Protein AF-A0AAE1DNK3-F1 (afdb_monomer)

Mean predicted aligned error: 12.86 Å

Structure (mmCIF, N/CA/C/O backbone):
data_AF-A0AAE1DNK3-F1
#
_entry.id   AF-A0AAE1DNK3-F1
#
loop_
_atom_site.group_PDB
_atom_site.id
_atom_site.type_symbol
_atom_site.label_atom_id
_atom_site.label_alt_id
_atom_site.label_comp_id
_atom_site.label_asym_id
_atom_site.label_entity_id
_atom_site.label_seq_id
_atom_site.pdbx_PDB_ins_code
_atom_site.Cartn_x
_atom_site.Cartn_y
_atom_site.Cartn_z
_atom_site.occupancy
_atom_site.B_iso_or_equiv
_atom_site.auth_seq_id
_atom_site.auth_comp_id
_atom_site.auth_asym_id
_atom_site.auth_atom_id
_atom_site.pdbx_PDB_model_num
ATOM 1 N N . LEU A 1 1 ? -3.056 1.844 31.280 1.00 66.56 1 LEU A N 1
ATOM 2 C CA . LEU A 1 1 ? -3.279 1.800 29.810 1.00 66.56 1 LEU A CA 1
ATOM 3 C C . LEU A 1 1 ? -4.039 0.532 29.425 1.00 66.56 1 LEU A C 1
ATOM 5 O O . LEU A 1 1 ? -5.010 0.627 28.690 1.00 66.56 1 LEU A O 1
ATOM 9 N N . GLU A 1 2 ? -3.643 -0.616 29.975 1.00 78.50 2 GLU A N 1
ATOM 10 C CA . GLU A 1 2 ? -4.283 -1.924 29.784 1.00 78.50 2 GLU A CA 1
ATOM 11 C C . GLU A 1 2 ? -5.777 -1.944 30.153 1.00 78.50 2 GLU A C 1
ATOM 13 O O . GLU A 1 2 ? -6.589 -2.363 29.340 1.00 78.50 2 GLU A O 1
ATOM 18 N N . GLU A 1 3 ? -6.170 -1.348 31.283 1.00 82.12 3 GLU A N 1
ATOM 19 C CA . GLU A 1 3 ? -7.587 -1.244 31.686 1.00 82.12 3 GLU A CA 1
ATOM 20 C C . GLU A 1 3 ? -8.457 -0.464 30.686 1.00 82.12 3 GLU A C 1
ATOM 22 O O . GLU A 1 3 ? -9.627 -0.782 30.495 1.00 82.12 3 GLU A O 1
ATOM 27 N N . ARG A 1 4 ? -7.889 0.535 29.993 1.00 85.56 4 ARG A N 1
ATOM 28 C CA . ARG A 1 4 ? -8.615 1.311 28.972 1.00 85.56 4 ARG A CA 1
ATOM 29 C C . ARG A 1 4 ? -8.799 0.521 27.684 1.00 85.56 4 ARG A C 1
ATOM 31 O O . ARG A 1 4 ? -9.862 0.605 27.085 1.00 85.56 4 ARG A O 1
ATOM 38 N N . TRP A 1 5 ? -7.779 -0.225 27.262 1.00 87.12 5 TRP A N 1
ATOM 39 C CA . TRP A 1 5 ? -7.893 -1.133 26.119 1.00 87.12 5 TRP A CA 1
ATOM 40 C C . TRP A 1 5 ? -8.854 -2.278 26.425 1.00 87.12 5 TRP A C 1
ATOM 42 O O . TRP A 1 5 ? -9.661 -2.630 25.572 1.00 87.12 5 TRP A O 1
ATOM 52 N N . TYR A 1 6 ? -8.826 -2.794 27.655 1.00 88.25 6 TYR A N 1
ATOM 53 C CA . TYR A 1 6 ? -9.761 -3.811 28.110 1.00 88.25 6 TYR A CA 1
ATOM 54 C C . TYR A 1 6 ? -11.202 -3.295 28.074 1.00 88.25 6 TYR A C 1
ATOM 56 O O . TYR A 1 6 ? -12.057 -3.921 27.461 1.00 88.25 6 TYR A O 1
ATOM 64 N N . ALA A 1 7 ? -11.464 -2.117 28.643 1.00 85.62 7 ALA A N 1
ATOM 65 C CA . ALA A 1 7 ? -12.783 -1.494 28.589 1.00 85.62 7 ALA A CA 1
ATOM 66 C C . ALA A 1 7 ? -13.229 -1.223 27.141 1.00 85.62 7 ALA A C 1
ATOM 68 O O . ALA A 1 7 ? -14.337 -1.568 26.759 1.00 85.62 7 ALA A O 1
ATOM 69 N N . LEU A 1 8 ? -12.350 -0.686 26.292 1.00 87.62 8 LEU A N 1
ATOM 70 C CA . LEU A 1 8 ? -12.667 -0.420 24.887 1.00 87.62 8 LEU A CA 1
ATOM 71 C C . LEU A 1 8 ? -13.049 -1.688 24.101 1.00 87.62 8 LEU A C 1
ATOM 73 O O . LEU A 1 8 ? -13.911 -1.621 23.229 1.00 87.62 8 LEU A O 1
ATOM 77 N N . LEU A 1 9 ? -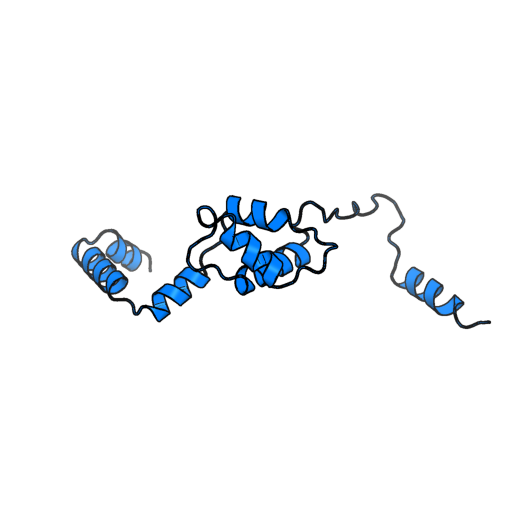12.402 -2.823 24.390 1.00 86.38 9 LEU A N 1
ATOM 78 C CA . LEU A 1 9 ? -12.598 -4.080 23.662 1.00 86.38 9 LEU A CA 1
ATOM 79 C C . LEU A 1 9 ? -13.721 -4.949 24.242 1.00 86.38 9 LEU A C 1
ATOM 81 O O . LEU A 1 9 ? -14.430 -5.602 23.478 1.00 86.38 9 LEU A O 1
ATOM 85 N N . TYR A 1 10 ? -13.869 -4.976 25.567 1.00 90.44 10 TYR A N 1
ATOM 86 C CA . TYR A 1 10 ? -14.702 -5.956 26.268 1.00 90.44 10 TYR A CA 1
ATOM 87 C C . TYR A 1 10 ? -15.899 -5.359 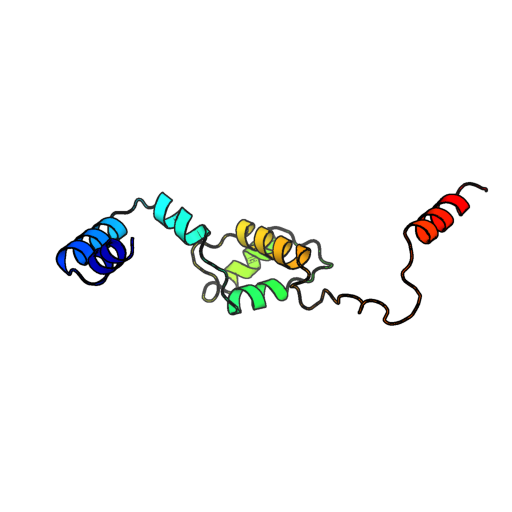27.007 1.00 90.44 10 TYR A C 1
ATOM 89 O O . TYR A 1 10 ? -16.821 -6.109 27.319 1.00 90.44 10 TYR A O 1
ATOM 97 N N . ASP A 1 11 ? -15.934 -4.048 27.272 1.00 93.25 11 ASP A N 1
ATOM 98 C CA . ASP A 1 11 ? -17.152 -3.404 27.769 1.00 93.25 11 ASP A CA 1
ATOM 99 C C . ASP A 1 11 ? -18.118 -3.208 26.584 1.00 93.25 11 ASP A C 1
ATOM 101 O O . ASP A 1 11 ? -17.806 -2.447 25.660 1.00 93.25 11 ASP A O 1
ATOM 105 N N . PRO A 1 12 ? -19.295 -3.864 26.573 1.00 88.88 12 PRO A N 1
ATOM 106 C CA . PRO A 1 12 ? -20.227 -3.784 25.452 1.00 88.88 12 PRO A CA 1
ATOM 107 C C . PRO A 1 12 ? -20.716 -2.359 25.173 1.00 88.88 12 PRO A C 1
ATOM 109 O O . PRO A 1 12 ? -20.962 -2.015 24.016 1.00 88.88 12 PRO A O 1
ATOM 112 N N . ALA A 1 13 ? -20.850 -1.520 26.206 1.00 90.25 13 ALA A N 1
ATOM 113 C CA . ALA A 1 13 ? -21.319 -0.148 26.051 1.00 90.25 13 ALA A CA 1
ATOM 114 C C . ALA A 1 13 ? -20.242 0.719 25.391 1.00 90.25 13 ALA A C 1
ATOM 116 O O . ALA A 1 13 ? -20.513 1.414 24.412 1.00 90.25 13 ALA A O 1
ATOM 117 N N . ILE A 1 14 ? -19.002 0.629 25.877 1.00 88.69 14 ILE A N 1
ATOM 118 C CA . ILE A 1 14 ? -17.877 1.403 25.335 1.00 88.69 14 ILE A CA 1
ATOM 119 C C . ILE A 1 14 ? -17.517 0.914 23.928 1.00 88.69 14 ILE A C 1
ATOM 121 O O . ILE A 1 14 ? -17.298 1.735 23.038 1.00 88.69 14 ILE A O 1
ATOM 125 N N . SER A 1 15 ? -17.518 -0.402 23.703 1.00 89.94 15 SER A N 1
ATOM 126 C CA . SER A 1 15 ? -17.263 -1.008 22.393 1.00 89.94 15 SER A CA 1
ATOM 127 C C . SER A 1 15 ? -18.296 -0.558 21.353 1.00 89.94 15 SER A C 1
ATOM 129 O O . SER A 1 15 ? -17.924 -0.116 20.266 1.00 89.94 15 SER A O 1
ATOM 131 N N . THR A 1 16 ? -19.588 -0.541 21.706 1.00 90.88 16 THR A N 1
ATOM 132 C CA . THR A 1 16 ? -20.653 -0.070 20.800 1.00 90.88 16 THR A CA 1
ATOM 133 C C . THR A 1 16 ? -20.484 1.407 20.444 1.00 90.88 16 THR A C 1
ATOM 135 O O . THR A 1 16 ? -20.508 1.754 19.264 1.00 90.88 16 THR A O 1
ATOM 138 N N . ILE A 1 17 ? -20.231 2.271 21.436 1.00 91.56 17 ILE A N 1
ATOM 139 C CA . ILE A 1 17 ? -20.006 3.710 21.213 1.00 91.56 17 ILE A CA 1
ATOM 140 C C . ILE A 1 17 ? -18.773 3.936 20.328 1.00 91.56 17 ILE A C 1
ATOM 142 O O . ILE A 1 17 ? -18.802 4.753 19.407 1.00 91.56 17 ILE A O 1
ATOM 146 N N . ALA A 1 18 ? -17.688 3.196 20.568 1.00 88.81 18 ALA A N 1
ATOM 147 C CA . ALA A 1 18 ? -16.482 3.282 19.756 1.00 88.81 18 ALA A CA 1
ATOM 148 C C . ALA A 1 18 ? -16.728 2.826 18.307 1.00 88.81 18 ALA A C 1
ATOM 150 O O . ALA A 1 18 ? -16.247 3.469 17.373 1.00 88.81 18 ALA A O 1
ATOM 151 N N . MET A 1 19 ? -17.508 1.760 18.098 1.00 89.00 19 MET A N 1
ATOM 152 C CA . MET A 1 19 ? -17.900 1.298 16.763 1.00 89.00 19 MET A CA 1
ATOM 153 C C . MET A 1 19 ? -18.803 2.304 16.040 1.00 89.00 19 MET A C 1
ATOM 155 O O . MET A 1 19 ? -18.642 2.512 14.837 1.00 89.00 19 MET A O 1
ATOM 159 N N . GLU A 1 20 ? -19.739 2.945 16.741 1.00 89.94 20 GLU A N 1
ATOM 160 C CA . GLU A 1 20 ? -20.578 4.007 16.175 1.00 89.94 20 GLU A CA 1
ATOM 161 C C . GLU A 1 20 ? -19.749 5.226 15.776 1.00 89.94 20 GLU A C 1
ATOM 163 O O . GLU A 1 20 ? -19.874 5.705 14.648 1.00 89.94 20 GLU A O 1
ATOM 168 N N . ALA A 1 21 ? -18.837 5.666 16.645 1.00 88.69 21 ALA A N 1
ATOM 169 C CA . ALA A 1 21 ? -17.909 6.747 16.338 1.00 88.69 21 ALA A CA 1
ATOM 170 C C . ALA A 1 21 ? -17.026 6.409 15.124 1.00 88.69 21 ALA A C 1
ATOM 172 O O . ALA A 1 21 ? -16.847 7.247 14.242 1.00 88.69 21 ALA A O 1
ATOM 173 N N . ALA A 1 22 ? -16.532 5.169 15.026 1.00 87.12 22 ALA A N 1
ATOM 174 C CA . ALA A 1 22 ? -15.754 4.707 13.878 1.00 87.12 22 ALA A CA 1
ATOM 175 C C . ALA A 1 22 ? -16.563 4.724 12.566 1.00 87.12 22 ALA A C 1
ATOM 177 O O . ALA A 1 22 ? -16.020 5.059 11.515 1.00 87.12 22 ALA A O 1
ATOM 178 N N . ARG A 1 23 ? -17.864 4.406 12.611 1.00 87.62 23 ARG A N 1
ATOM 179 C CA . ARG A 1 23 ? -18.761 4.470 11.439 1.00 87.62 23 ARG A CA 1
ATOM 180 C C . ARG A 1 23 ? -19.108 5.899 11.022 1.00 87.62 23 ARG A C 1
ATOM 182 O O . ARG A 1 23 ? -19.399 6.121 9.853 1.00 87.62 23 ARG A O 1
ATOM 189 N N . GLN A 1 24 ? -19.091 6.844 11.959 1.00 89.75 24 GLN A N 1
ATOM 190 C CA . GLN A 1 24 ? -19.382 8.261 11.713 1.00 89.75 24 GLN A CA 1
ATOM 191 C C . GLN A 1 24 ? -18.151 9.071 11.277 1.00 89.75 24 GLN A C 1
ATOM 193 O O . GLN A 1 24 ? -18.247 10.287 11.106 1.00 89.75 24 GLN A O 1
ATOM 198 N N . LEU A 1 25 ? -16.992 8.428 11.095 1.00 89.94 25 LEU A N 1
ATOM 199 C CA . LEU A 1 25 ? -15.794 9.106 10.609 1.00 89.94 25 LEU A CA 1
ATOM 200 C C . LEU A 1 25 ? -16.048 9.760 9.248 1.00 89.94 25 LEU A C 1
ATOM 202 O O . LEU A 1 25 ? -16.704 9.200 8.369 1.00 89.94 25 LEU A O 1
ATOM 206 N N . HIS A 1 26 ? -15.484 10.953 9.070 1.00 88.81 26 HIS A N 1
ATOM 207 C CA . HIS A 1 26 ? -15.597 11.682 7.817 1.00 88.81 26 HIS A CA 1
ATOM 208 C C . HIS A 1 26 ? -14.913 10.918 6.673 1.00 88.81 26 HIS A C 1
ATOM 210 O O . HIS A 1 26 ? -13.882 10.271 6.886 1.00 88.81 26 HIS A O 1
ATOM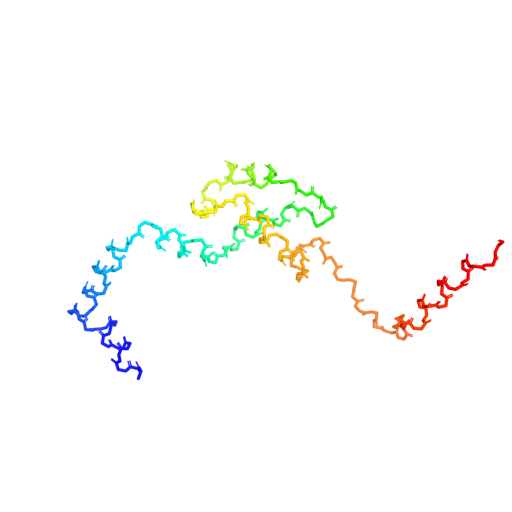 216 N N . SER A 1 27 ? -15.454 11.027 5.454 1.00 86.44 27 SER A N 1
ATOM 217 C CA . SER A 1 27 ? -14.944 10.328 4.263 1.00 86.44 27 SER A CA 1
ATOM 218 C C . SER A 1 27 ? -13.450 10.557 4.051 1.00 86.44 27 SER A C 1
ATOM 220 O O . SER A 1 27 ? -12.723 9.614 3.752 1.00 86.44 27 SER A O 1
ATOM 222 N N . ASP A 1 28 ? -12.969 11.776 4.293 1.00 85.44 28 ASP A N 1
ATOM 223 C CA . ASP A 1 28 ? -11.556 12.123 4.112 1.00 85.44 28 ASP A CA 1
ATOM 224 C C . ASP A 1 28 ? -10.654 11.448 5.154 1.00 85.44 28 ASP A C 1
ATOM 226 O O . ASP A 1 28 ? -9.530 11.036 4.854 1.00 85.44 28 ASP A O 1
ATOM 230 N N . THR A 1 29 ? -11.145 11.285 6.387 1.00 87.00 29 THR A N 1
ATOM 231 C CA . THR A 1 29 ? -10.430 10.548 7.437 1.00 87.00 29 THR A CA 1
ATOM 232 C C . THR A 1 29 ? -10.343 9.070 7.079 1.00 87.00 29 THR A C 1
ATOM 234 O O . THR A 1 29 ? -9.268 8.481 7.178 1.00 87.00 29 THR A O 1
ATOM 237 N N . VAL A 1 30 ? -11.441 8.487 6.592 1.00 85.31 30 VAL A N 1
ATOM 238 C CA . VAL A 1 30 ? -11.469 7.099 6.114 1.00 85.31 30 VAL A CA 1
ATOM 239 C C . VAL A 1 30 ? -10.510 6.916 4.937 1.00 85.31 30 VAL A C 1
ATOM 241 O O . VAL A 1 30 ? -9.683 6.008 4.976 1.00 85.31 30 VAL A O 1
ATOM 244 N N . ALA A 1 31 ? -10.535 7.811 3.947 1.00 81.50 31 ALA A N 1
ATOM 245 C CA . ALA A 1 31 ? -9.625 7.778 2.803 1.00 81.50 31 ALA A CA 1
ATOM 246 C C . ALA A 1 31 ? -8.154 7.896 3.235 1.00 81.50 31 ALA A C 1
ATOM 248 O O . ALA A 1 31 ? -7.298 7.168 2.736 1.00 81.50 31 ALA A O 1
ATOM 249 N N . THR A 1 32 ? -7.853 8.750 4.218 1.00 84.88 32 THR A N 1
ATOM 250 C CA . THR A 1 32 ? -6.498 8.893 4.774 1.00 84.88 32 THR A CA 1
ATOM 251 C C . THR A 1 32 ? -6.032 7.615 5.473 1.00 84.88 32 THR A C 1
ATOM 253 O O . THR A 1 32 ? -4.886 7.200 5.299 1.00 84.88 32 THR A O 1
ATOM 256 N N . ILE A 1 33 ? -6.902 6.978 6.262 1.00 85.88 33 ILE A N 1
ATOM 257 C CA . ILE A 1 33 ? -6.598 5.709 6.940 1.00 85.88 33 ILE A CA 1
ATOM 258 C C . ILE A 1 33 ? -6.378 4.603 5.904 1.00 85.88 33 ILE A C 1
ATOM 260 O O . ILE A 1 33 ? -5.379 3.892 5.965 1.00 85.88 33 ILE A O 1
ATOM 264 N 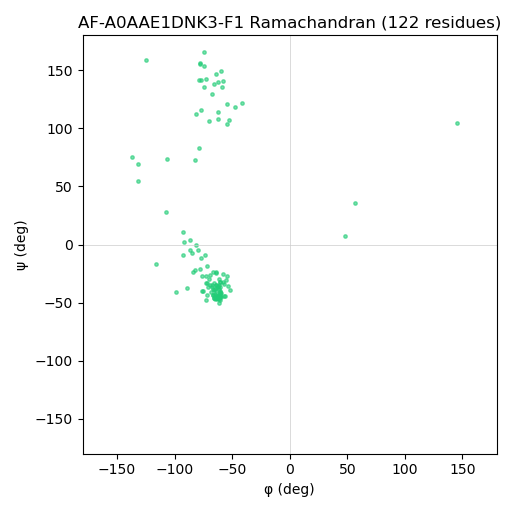N . GLN A 1 34 ? -7.267 4.498 4.919 1.00 83.31 34 GLN A N 1
ATOM 265 C CA . GLN A 1 34 ? -7.167 3.517 3.842 1.00 83.31 34 GLN A CA 1
ATOM 266 C C . GLN A 1 34 ? -5.929 3.736 2.961 1.00 83.31 34 GLN A C 1
ATOM 268 O O . GLN A 1 34 ? -5.301 2.770 2.539 1.00 83.31 34 GLN A O 1
ATOM 273 N N . GLY A 1 35 ? -5.514 4.984 2.736 1.00 79.69 35 GLY A N 1
ATOM 274 C CA . GLY A 1 35 ? -4.265 5.303 2.039 1.00 79.69 35 GLY A CA 1
ATOM 275 C C . GLY A 1 35 ? -3.014 4.827 2.787 1.00 79.69 35 GLY A C 1
ATOM 276 O O . GLY A 1 35 ? -1.994 4.553 2.159 1.00 79.69 35 GLY A O 1
ATOM 277 N N . LYS A 1 36 ? -3.104 4.670 4.115 1.00 84.56 36 LYS A N 1
ATOM 278 C CA . LYS A 1 36 ? -2.055 4.100 4.977 1.00 84.56 36 LYS A CA 1
ATOM 279 C C . LYS A 1 36 ? -2.188 2.588 5.178 1.00 84.56 36 LYS A C 1
ATOM 281 O O . LYS A 1 36 ? -1.395 2.014 5.923 1.00 84.56 36 LYS A O 1
ATOM 286 N N . ALA A 1 37 ? -3.173 1.940 4.554 1.00 87.44 37 ALA A N 1
ATOM 287 C CA . ALA A 1 37 ? -3.306 0.492 4.621 1.00 87.44 37 ALA A CA 1
ATOM 288 C C . ALA A 1 37 ? -2.041 -0.173 4.065 1.00 87.44 37 ALA A C 1
ATOM 290 O O . ALA A 1 37 ? -1.548 0.222 3.004 1.00 87.44 37 ALA A O 1
ATOM 291 N N . LEU A 1 38 ? -1.543 -1.189 4.771 1.00 90.12 38 LEU A N 1
ATOM 292 C CA . LEU A 1 38 ? -0.376 -1.970 4.361 1.00 90.12 38 LEU A CA 1
ATOM 293 C C . LEU A 1 38 ? -0.620 -2.648 3.010 1.00 90.12 38 LEU A C 1
ATOM 295 O O . LEU A 1 38 ? -1.759 -2.986 2.684 1.00 90.12 38 LEU A O 1
ATOM 299 N N . TYR A 1 39 ? 0.445 -2.832 2.234 1.00 91.38 39 TYR A N 1
ATOM 300 C CA . TYR A 1 39 ? 0.384 -3.607 1.000 1.00 91.38 39 TYR A CA 1
ATOM 301 C C . TYR A 1 39 ? 0.302 -5.095 1.331 1.00 91.38 39 TYR A C 1
ATOM 303 O O . TYR A 1 39 ? 0.997 -5.591 2.217 1.00 91.38 39 TYR A O 1
ATOM 311 N N . SER A 1 40 ? -0.581 -5.804 0.638 1.00 93.44 40 SER A N 1
ATOM 312 C CA . SER A 1 40 ? -0.658 -7.257 0.737 1.00 93.44 40 SER A CA 1
ATOM 313 C C . SER A 1 40 ? 0.450 -7.920 -0.085 1.00 93.44 40 SER A C 1
ATOM 315 O O . SER A 1 40 ? 0.892 -7.383 -1.100 1.00 93.44 40 SER A O 1
ATOM 317 N N . ASN A 1 41 ? 0.831 -9.148 0.279 1.00 93.06 41 ASN A N 1
ATOM 318 C CA . ASN A 1 41 ? 1.801 -9.935 -0.496 1.00 93.06 41 ASN A CA 1
ATOM 319 C C . ASN A 1 41 ? 1.387 -10.104 -1.973 1.00 93.06 41 ASN A C 1
ATOM 321 O O . ASN A 1 41 ? 2.240 -10.234 -2.848 1.00 93.06 41 ASN A O 1
ATOM 325 N N . ALA A 1 42 ? 0.080 -10.127 -2.261 1.00 93.88 42 ALA A N 1
ATOM 326 C CA . ALA A 1 42 ? -0.433 -10.227 -3.625 1.00 93.88 42 ALA A CA 1
ATOM 327 C C . ALA A 1 42 ? -0.216 -8.924 -4.412 1.00 93.88 42 ALA A C 1
ATOM 329 O O . ALA A 1 42 ? 0.238 -8.981 -5.554 1.00 93.88 42 ALA A O 1
ATOM 330 N N . GLU A 1 43 ? -0.471 -7.766 -3.789 1.00 93.75 43 GLU A N 1
ATOM 331 C CA . GLU A 1 43 ? -0.164 -6.454 -4.374 1.00 93.75 43 GLU A CA 1
ATOM 332 C C . GLU A 1 43 ? 1.339 -6.325 -4.648 1.00 93.75 43 GLU A C 1
ATOM 334 O O . GLU A 1 43 ? 1.736 -5.960 -5.753 1.00 93.75 43 GLU A O 1
ATOM 339 N N . GLU A 1 44 ? 2.184 -6.677 -3.676 1.00 93.44 44 GLU A N 1
ATOM 340 C CA . GLU A 1 44 ? 3.642 -6.589 -3.817 1.00 93.44 44 GLU A CA 1
ATOM 341 C C . GLU A 1 44 ? 4.185 -7.520 -4.902 1.00 93.44 44 GLU A C 1
ATOM 343 O O . GLU A 1 44 ? 5.108 -7.152 -5.627 1.00 93.44 44 GLU A O 1
ATOM 348 N N . LYS A 1 45 ? 3.580 -8.700 -5.075 1.00 93.69 45 LYS A N 1
ATOM 349 C CA . LYS A 1 45 ? 3.929 -9.620 -6.161 1.00 93.69 45 LYS A CA 1
ATOM 350 C C . LYS A 1 45 ? 3.592 -9.058 -7.546 1.00 93.69 45 LYS A C 1
ATOM 352 O O . LYS A 1 45 ? 4.302 -9.356 -8.499 1.00 93.69 45 LYS A O 1
ATOM 357 N N . LEU A 1 46 ? 2.524 -8.270 -7.675 1.00 94.38 46 LEU A N 1
ATOM 358 C CA . LEU A 1 46 ? 2.209 -7.579 -8.931 1.00 94.38 46 LEU A CA 1
ATOM 359 C C . LEU A 1 46 ? 3.126 -6.374 -9.142 1.00 94.38 46 LEU A C 1
ATOM 361 O O . LEU A 1 46 ? 3.606 -6.147 -10.243 1.00 94.38 46 LEU A O 1
ATOM 365 N N . LEU A 1 47 ? 3.429 -5.621 -8.087 1.00 92.94 47 LEU A N 1
ATOM 366 C CA . LEU A 1 47 ? 4.391 -4.519 -8.153 1.00 92.94 47 LEU A CA 1
ATOM 367 C C . LEU A 1 47 ? 5.797 -4.999 -8.536 1.00 92.94 47 LEU A C 1
ATOM 369 O O . LEU A 1 47 ? 6.498 -4.305 -9.269 1.00 92.94 47 LEU A O 1
ATOM 373 N N . SER A 1 48 ? 6.192 -6.196 -8.102 1.00 91.00 48 SER A N 1
ATOM 374 C CA . SER A 1 48 ? 7.500 -6.773 -8.414 1.00 91.00 48 SER A CA 1
ATOM 375 C C . SER A 1 48 ? 7.652 -7.278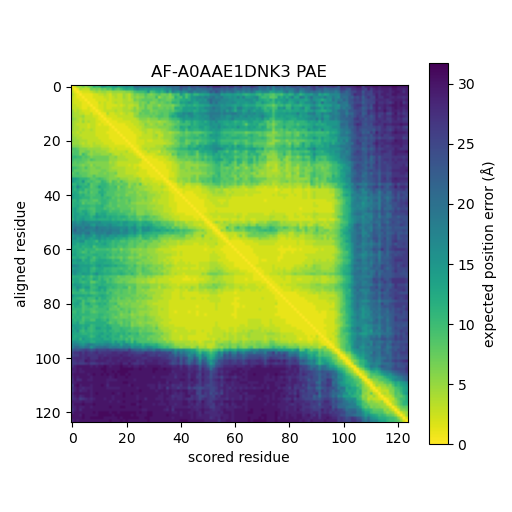 -9.850 1.00 91.00 48 SER A C 1
ATOM 377 O O . SER A 1 48 ? 8.772 -7.574 -10.264 1.00 91.00 48 SER A O 1
ATOM 379 N N . THR A 1 49 ? 6.577 -7.329 -10.649 1.00 91.69 49 THR A N 1
ATOM 380 C CA . THR A 1 49 ? 6.697 -7.599 -12.092 1.00 91.69 49 THR A CA 1
ATOM 381 C C . THR A 1 49 ? 7.295 -6.415 -12.851 1.00 91.69 49 THR A C 1
ATOM 383 O O . THR A 1 49 ? 7.757 -6.579 -13.980 1.00 91.69 49 THR A O 1
ATOM 386 N N . VAL A 1 50 ? 7.272 -5.215 -12.260 1.00 91.12 50 VAL A N 1
ATOM 387 C CA . VAL A 1 50 ? 7.916 -4.022 -12.814 1.00 91.12 50 VAL A CA 1
ATOM 388 C C . VAL A 1 50 ? 9.401 -4.062 -12.459 1.00 91.12 50 VAL A C 1
ATOM 390 O O . VAL A 1 50 ? 9.777 -3.930 -11.294 1.00 91.12 50 VAL A O 1
ATOM 393 N N . THR A 1 51 ? 10.250 -4.240 -13.472 1.00 87.81 51 THR A N 1
ATOM 394 C CA . THR A 1 51 ? 11.696 -4.434 -13.297 1.00 87.81 51 THR A CA 1
ATOM 395 C C . THR A 1 51 ? 12.377 -3.192 -12.734 1.00 87.81 51 THR A C 1
ATOM 397 O O . THR A 1 51 ? 12.125 -2.073 -13.183 1.00 87.81 51 THR A O 1
ATOM 400 N N . SER A 1 52 ? 13.302 -3.375 -11.794 1.00 85.81 52 SER A N 1
ATOM 401 C CA . SER A 1 52 ? 14.066 -2.304 -11.143 1.00 85.81 52 SER A CA 1
ATOM 402 C C . SER A 1 52 ? 14.870 -1.441 -12.126 1.00 85.81 52 SER A C 1
ATOM 404 O O . SER A 1 52 ? 15.030 -0.240 -11.895 1.00 85.81 52 SER A O 1
ATOM 406 N N . GLY A 1 53 ? 15.345 -2.028 -13.231 1.00 79.19 53 GLY A N 1
ATOM 407 C CA . GLY A 1 53 ? 16.077 -1.340 -14.302 1.00 79.19 53 GLY A CA 1
ATOM 408 C C . GLY A 1 53 ? 15.198 -0.520 -15.252 1.00 79.19 53 GLY A C 1
ATOM 409 O O . GLY A 1 53 ? 15.722 0.269 -16.034 1.00 79.19 53 GLY A O 1
ATOM 410 N N . SER A 1 54 ? 13.873 -0.675 -15.192 1.00 83.00 54 SER A N 1
ATOM 411 C CA . SER A 1 54 ? 12.958 0.147 -15.981 1.00 83.00 54 SER A CA 1
ATOM 412 C C . SER A 1 54 ? 12.782 1.540 -15.365 1.00 83.00 54 SER A C 1
ATOM 414 O O . SER A 1 54 ? 12.976 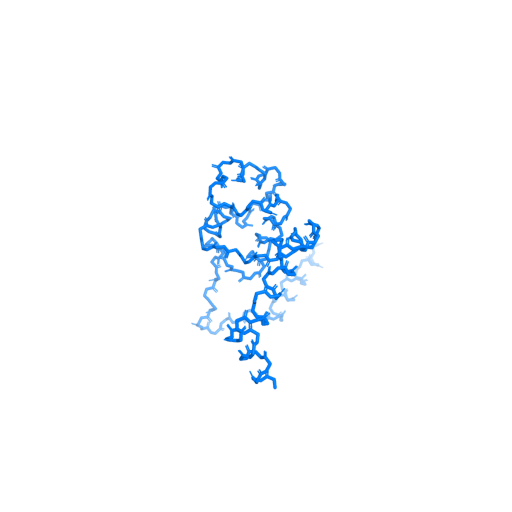1.750 -14.163 1.00 83.00 54 SER A O 1
ATOM 416 N N . GLN A 1 55 ? 12.395 2.507 -16.199 1.00 84.81 55 GLN A N 1
ATOM 417 C CA . GLN A 1 55 ? 11.934 3.825 -15.763 1.00 84.81 55 GLN A CA 1
ATOM 418 C C . GLN A 1 55 ? 10.410 3.902 -15.971 1.00 84.81 55 GLN A C 1
ATOM 420 O O . GLN A 1 55 ? 9.954 4.522 -16.934 1.00 84.81 55 GLN A O 1
ATOM 425 N N . PRO A 1 56 ? 9.609 3.210 -15.130 1.00 88.62 56 PRO A N 1
ATOM 426 C CA . PRO A 1 56 ? 8.171 3.107 -15.334 1.00 88.62 56 PRO A CA 1
ATOM 427 C C . PRO A 1 56 ? 7.505 4.469 -15.127 1.00 88.62 56 PRO A C 1
ATOM 429 O O . PRO A 1 56 ? 7.706 5.145 -14.111 1.00 88.62 56 PRO A O 1
ATOM 432 N N . SER A 1 57 ? 6.686 4.870 -16.097 1.00 92.06 57 SER A N 1
ATOM 433 C CA . SER A 1 57 ? 5.840 6.056 -15.987 1.00 92.06 57 SER A CA 1
ATOM 434 C C . SER A 1 57 ? 4.647 5.796 -15.063 1.00 92.06 57 SER A C 1
ATOM 436 O O . SER A 1 57 ? 4.301 4.651 -14.759 1.00 92.06 57 SER A O 1
ATOM 438 N N . LEU A 1 58 ? 3.966 6.868 -14.650 1.00 93.19 58 LEU A N 1
ATOM 439 C CA . LEU A 1 58 ? 2.744 6.768 -13.848 1.00 93.19 58 LEU A CA 1
ATOM 440 C C . LEU A 1 58 ? 1.660 5.923 -14.549 1.00 93.19 58 LEU A C 1
ATOM 442 O O . LEU A 1 58 ? 0.956 5.163 -13.885 1.00 93.19 58 LEU A O 1
ATOM 446 N N . ASP A 1 59 ? 1.585 5.980 -15.884 1.00 94.31 59 ASP A N 1
ATOM 447 C CA . ASP A 1 59 ? 0.651 5.189 -16.699 1.00 94.31 59 ASP A CA 1
ATOM 448 C C . ASP A 1 59 ? 0.862 3.677 -16.572 1.00 94.31 59 ASP A C 1
ATOM 450 O O . ASP A 1 59 ? -0.093 2.905 -16.673 1.00 94.31 59 ASP A O 1
ATOM 454 N N . THR A 1 60 ? 2.096 3.241 -16.302 1.00 93.75 60 THR A N 1
ATOM 455 C CA . THR A 1 60 ? 2.406 1.820 -16.079 1.00 93.75 60 THR A CA 1
ATOM 456 C C . THR A 1 60 ? 1.670 1.314 -14.837 1.00 93.75 60 THR A C 1
ATOM 458 O O . THR A 1 60 ? 0.997 0.285 -14.879 1.00 93.75 60 THR A O 1
ATOM 461 N N . PHE A 1 61 ? 1.717 2.082 -13.746 1.00 94.50 61 PHE A N 1
ATOM 462 C CA . PHE A 1 61 ? 1.024 1.750 -12.498 1.00 94.50 61 PHE A CA 1
ATOM 463 C C . PHE A 1 61 ? -0.492 1.948 -12.602 1.00 94.50 61 PHE A C 1
ATOM 465 O O . PHE A 1 61 ? -1.251 1.189 -12.002 1.00 94.50 61 PHE A O 1
ATOM 472 N N . GLN A 1 62 ? -0.945 2.931 -13.385 1.00 94.56 62 GLN A N 1
ATOM 473 C CA . GLN A 1 62 ? -2.365 3.118 -13.687 1.00 94.56 62 GLN A CA 1
ATOM 474 C C . GLN A 1 62 ? -2.936 1.904 -14.435 1.00 94.56 62 GLN A C 1
ATOM 476 O O . GLN A 1 62 ? -4.004 1.407 -14.078 1.00 94.56 62 GLN A O 1
ATOM 481 N N . SER A 1 63 ? -2.201 1.397 -15.426 1.00 94.69 63 SER A N 1
ATOM 482 C CA . SER A 1 63 ? -2.570 0.195 -16.181 1.00 94.69 63 SER A CA 1
ATOM 483 C C . SER A 1 63 ? -2.579 -1.042 -15.283 1.00 94.69 63 SER A C 1
ATOM 485 O O . SER A 1 63 ? -3.523 -1.826 -15.336 1.00 94.69 63 SER A O 1
ATOM 487 N N . LEU A 1 64 ? -1.582 -1.185 -14.402 1.00 94.38 64 LEU A N 1
ATOM 488 C CA . LEU A 1 64 ? -1.496 -2.295 -13.449 1.00 94.38 64 LEU A CA 1
ATOM 489 C C . LEU A 1 64 ? -2.701 -2.332 -12.489 1.00 94.38 64 LEU A C 1
ATOM 491 O O . LEU A 1 64 ? -3.256 -3.401 -12.240 1.00 94.38 64 LEU A O 1
ATOM 495 N N . LEU A 1 65 ? -3.152 -1.167 -12.004 1.00 94.25 65 LEU A N 1
ATOM 496 C CA . LEU A 1 65 ? -4.363 -1.053 -11.178 1.00 94.25 65 LEU A CA 1
ATOM 497 C C . LEU A 1 65 ? -5.624 -1.468 -11.934 1.00 94.25 65 LEU A C 1
ATOM 499 O O . LEU A 1 65 ? -6.460 -2.181 -11.387 1.00 94.25 65 LEU A O 1
ATOM 503 N N . GLN A 1 66 ? -5.763 -1.027 -13.185 1.00 93.44 66 GLN A N 1
ATOM 504 C CA . GLN A 1 66 ? -6.933 -1.332 -14.012 1.00 93.44 66 GLN A CA 1
ATOM 505 C C . GLN A 1 66 ? -6.994 -2.800 -14.441 1.00 93.44 66 GLN A C 1
ATOM 507 O O . GLN A 1 66 ? -8.085 -3.331 -14.628 1.00 93.44 66 GLN A O 1
ATOM 512 N N . GLN A 1 67 ? -5.842 -3.455 -14.597 1.00 95.19 67 GLN A N 1
ATOM 513 C CA . GLN A 1 67 ? -5.758 -4.874 -14.946 1.00 95.19 67 GLN A CA 1
ATOM 514 C C . GLN A 1 67 ? -6.067 -5.795 -13.760 1.00 95.19 67 GLN A C 1
ATOM 516 O O . GLN A 1 67 ? -6.531 -6.915 -13.970 1.00 95.19 67 GLN A O 1
ATOM 521 N N . HIS A 1 68 ? -5.834 -5.335 -12.527 1.00 93.75 68 HIS A N 1
ATOM 522 C CA . HIS A 1 68 ? -6.000 -6.141 -11.313 1.00 93.75 68 HIS A CA 1
ATOM 523 C C . HIS A 1 68 ? -6.809 -5.429 -10.209 1.00 93.75 68 HIS A C 1
ATOM 525 O O . HIS A 1 68 ? -6.335 -5.335 -9.070 1.00 93.75 68 HIS A O 1
ATOM 531 N N . PRO A 1 69 ? -8.037 -4.951 -10.494 1.00 91.88 69 PRO A N 1
ATOM 532 C CA . PRO A 1 69 ? -8.852 -4.224 -9.516 1.00 91.88 69 PRO A CA 1
ATOM 533 C C . PRO A 1 69 ? -9.244 -5.088 -8.308 1.00 91.88 69 PRO A C 1
ATOM 535 O O . PRO A 1 69 ? -9.501 -4.558 -7.232 1.00 91.88 69 PRO A O 1
ATOM 538 N N . ASP A 1 70 ? -9.250 -6.411 -8.473 1.00 92.31 70 ASP A N 1
ATOM 539 C CA . ASP A 1 70 ? -9.624 -7.378 -7.436 1.00 92.31 70 ASP A CA 1
ATOM 540 C C . ASP A 1 70 ? -8.503 -7.603 -6.408 1.00 92.31 70 ASP A C 1
ATOM 542 O O . ASP A 1 70 ? -8.747 -8.101 -5.309 1.00 92.31 70 ASP A O 1
ATOM 546 N N . VAL A 1 71 ? -7.259 -7.285 -6.785 1.00 94.00 71 VAL A N 1
ATOM 547 C CA . VAL A 1 71 ? -6.063 -7.532 -5.966 1.00 94.00 71 VAL A CA 1
ATOM 548 C C . VAL A 1 71 ? -5.642 -6.274 -5.216 1.00 94.00 71 VAL A C 1
ATOM 550 O O . VAL A 1 71 ? -5.250 -6.352 -4.052 1.00 94.00 71 VAL A O 1
ATOM 553 N N . PHE A 1 72 ? -5.713 -5.115 -5.871 1.00 92.88 72 PHE A N 1
ATOM 554 C CA . PHE A 1 72 ? -5.334 -3.849 -5.256 1.00 92.88 72 PHE A CA 1
ATOM 555 C C . PHE A 1 72 ? -6.428 -3.309 -4.341 1.00 92.88 72 PHE A C 1
ATOM 557 O O . PHE A 1 72 ? -7.617 -3.360 -4.650 1.00 92.88 72 PHE A O 1
ATOM 564 N N . HIS A 1 73 ? -6.019 -2.727 -3.213 1.00 90.75 73 HIS A N 1
ATOM 565 C CA . HIS A 1 73 ? -6.972 -2.077 -2.321 1.00 90.75 73 HIS A CA 1
ATOM 566 C C . HIS A 1 73 ? -7.668 -0.891 -3.042 1.00 90.75 73 HIS A C 1
ATOM 568 O O . HIS A 1 73 ? -6.988 -0.116 -3.717 1.00 90.75 73 HIS A O 1
ATOM 574 N N . PRO A 1 74 ? -8.986 -0.653 -2.875 1.00 88.38 74 PRO A N 1
ATOM 575 C CA . PRO A 1 74 ? -9.713 0.390 -3.622 1.00 88.38 74 PRO A CA 1
ATOM 576 C C . PRO A 1 74 ? -9.173 1.818 -3.451 1.00 88.38 74 PRO A C 1
ATOM 578 O O . PRO A 1 74 ? -9.346 2.670 -4.314 1.00 88.38 74 PRO A O 1
ATOM 581 N N . ALA A 1 75 ? -8.506 2.085 -2.327 1.00 88.56 75 ALA A N 1
ATOM 582 C CA . ALA A 1 75 ? -7.861 3.370 -2.051 1.00 88.56 75 ALA A CA 1
ATOM 583 C C . ALA A 1 75 ? -6.475 3.540 -2.709 1.00 88.56 75 ALA A C 1
ATOM 585 O O . ALA A 1 75 ? -5.824 4.568 -2.511 1.00 88.56 75 ALA A O 1
ATOM 586 N N . ARG A 1 76 ? -5.977 2.541 -3.451 1.00 91.50 76 ARG A N 1
ATOM 587 C CA . ARG A 1 76 ? -4.701 2.638 -4.165 1.00 91.50 76 ARG A CA 1
ATOM 588 C C . ARG A 1 76 ? -4.826 3.551 -5.375 1.00 91.50 76 ARG A C 1
ATOM 590 O O . ARG A 1 76 ? -5.805 3.536 -6.109 1.00 91.50 76 ARG A O 1
ATOM 597 N N . THR A 1 77 ? -3.770 4.316 -5.610 1.00 92.50 77 THR A N 1
ATOM 598 C CA . THR A 1 77 ? -3.615 5.169 -6.787 1.00 92.50 77 THR A CA 1
ATOM 599 C C . THR A 1 77 ? -2.310 4.833 -7.493 1.00 92.50 77 THR A C 1
ATOM 601 O O . THR A 1 77 ? -1.377 4.310 -6.876 1.00 92.50 77 THR A O 1
ATOM 604 N N . ALA A 1 78 ? -2.197 5.176 -8.778 1.00 93.12 78 ALA A N 1
ATOM 605 C CA . ALA A 1 78 ? -0.954 4.976 -9.521 1.00 93.12 78 ALA A CA 1
ATOM 606 C C . ALA A 1 78 ? 0.246 5.622 -8.803 1.00 93.12 78 ALA A C 1
ATOM 608 O O . ALA A 1 78 ? 1.330 5.046 -8.746 1.00 93.12 78 ALA A O 1
ATOM 609 N N . LYS A 1 79 ? 0.022 6.777 -8.159 1.00 92.50 79 LYS A N 1
ATOM 610 C CA . LYS A 1 79 ? 1.036 7.490 -7.377 1.00 92.50 79 LYS A CA 1
ATOM 611 C C . LYS A 1 79 ? 1.475 6.703 -6.143 1.00 92.50 79 LYS A C 1
ATOM 613 O O . LYS A 1 79 ? 2.669 6.597 -5.892 1.00 92.50 79 LYS A O 1
ATOM 618 N N . THR A 1 80 ? 0.538 6.140 -5.377 1.00 92.75 80 THR A N 1
ATOM 619 C CA . THR A 1 80 ? 0.895 5.353 -4.183 1.00 92.75 80 THR A CA 1
ATOM 620 C C . THR A 1 80 ? 1.657 4.087 -4.558 1.00 92.75 80 THR A C 1
ATOM 622 O O . THR A 1 80 ? 2.622 3.753 -3.877 1.00 92.75 80 THR A O 1
ATOM 625 N N . LEU A 1 81 ? 1.274 3.433 -5.661 1.00 93.69 81 LEU A N 1
ATOM 626 C CA . LEU A 1 81 ? 1.981 2.266 -6.193 1.00 93.69 81 LEU A CA 1
ATOM 627 C C . LEU A 1 81 ? 3.397 2.625 -6.639 1.00 93.69 81 LEU A C 1
ATOM 629 O O . LEU A 1 81 ? 4.337 1.936 -6.262 1.00 93.69 81 LEU A O 1
ATOM 633 N N . GLN A 1 82 ? 3.561 3.724 -7.379 1.00 93.56 82 GLN A N 1
ATOM 634 C CA . GLN A 1 82 ? 4.877 4.206 -7.795 1.00 93.56 82 GLN A CA 1
ATOM 635 C C . GLN A 1 82 ? 5.768 4.517 -6.586 1.00 93.56 82 GLN A C 1
ATOM 637 O O . GLN A 1 82 ? 6.926 4.108 -6.556 1.00 93.56 82 GLN A O 1
ATOM 642 N N . CYS A 1 83 ? 5.236 5.207 -5.571 1.00 92.75 83 CYS A N 1
ATOM 643 C CA . CYS A 1 83 ? 5.972 5.478 -4.336 1.00 92.75 83 CYS A CA 1
ATOM 644 C C . CYS A 1 83 ? 6.382 4.185 -3.617 1.00 92.75 83 CYS A C 1
ATOM 646 O O . CYS A 1 83 ? 7.520 4.087 -3.165 1.00 92.75 83 CYS A O 1
ATOM 648 N N . HIS A 1 84 ? 5.491 3.192 -3.533 1.00 93.88 84 HIS A N 1
ATOM 649 C CA . HIS A 1 84 ? 5.808 1.900 -2.915 1.00 93.88 84 HIS A CA 1
ATOM 650 C C . HIS A 1 84 ? 6.847 1.120 -3.716 1.00 93.88 84 HIS A C 1
ATOM 652 O O . HIS A 1 84 ? 7.802 0.613 -3.145 1.00 93.88 84 HIS A O 1
ATOM 658 N N . TRP A 1 85 ? 6.725 1.085 -5.042 1.00 94.25 85 TRP A N 1
ATOM 659 C CA . TRP A 1 85 ? 7.708 0.447 -5.914 1.00 94.25 85 TRP A CA 1
ATOM 660 C C . TRP A 1 85 ? 9.095 1.092 -5.785 1.00 94.25 85 TRP A C 1
ATOM 662 O O . TRP A 1 85 ? 10.094 0.384 -5.691 1.00 94.25 85 TRP A O 1
ATOM 672 N N . LEU A 1 86 ? 9.171 2.426 -5.706 1.00 92.38 86 LEU A N 1
ATOM 673 C CA . LEU A 1 86 ? 10.428 3.134 -5.440 1.00 92.38 86 LEU A CA 1
ATOM 674 C C . LEU A 1 86 ? 11.019 2.752 -4.080 1.00 92.38 86 LEU A C 1
ATOM 676 O O . LEU A 1 86 ? 12.233 2.597 -3.973 1.00 92.38 86 LEU A O 1
ATOM 680 N N . LEU A 1 87 ? 10.175 2.563 -3.065 1.00 91.62 87 LEU A N 1
ATOM 681 C CA . LEU A 1 87 ? 10.595 2.111 -1.742 1.00 91.62 87 LEU A CA 1
ATOM 682 C C . LEU A 1 87 ? 11.137 0.675 -1.789 1.00 91.62 87 LEU A C 1
ATOM 684 O O . LEU A 1 87 ? 12.220 0.408 -1.274 1.00 91.62 87 LEU A O 1
ATOM 688 N N . MET A 1 88 ? 10.429 -0.234 -2.468 1.00 91.50 88 MET A N 1
ATOM 689 C CA . MET A 1 88 ? 10.888 -1.606 -2.705 1.00 91.50 88 MET A CA 1
ATOM 690 C C . MET A 1 88 ? 12.236 -1.611 -3.429 1.00 91.50 88 MET A C 1
ATOM 692 O O . MET A 1 88 ? 13.155 -2.308 -3.005 1.00 91.50 88 MET A O 1
ATOM 696 N N . LYS A 1 89 ? 12.382 -0.771 -4.461 1.00 89.69 89 LYS A N 1
ATOM 697 C CA . LYS A 1 89 ? 13.640 -0.577 -5.183 1.00 89.69 89 LYS A CA 1
ATOM 698 C C . LYS A 1 89 ? 14.744 -0.046 -4.265 1.00 89.69 89 LYS A C 1
ATOM 700 O O . LYS A 1 89 ? 15.858 -0.553 -4.289 1.00 89.69 89 LYS A O 1
ATOM 705 N N . GLN A 1 90 ? 14.468 0.953 -3.437 1.00 89.19 90 GLN A N 1
ATOM 706 C CA . GLN A 1 90 ? 15.462 1.518 -2.522 1.00 89.19 90 GLN A CA 1
ATOM 707 C C . GLN A 1 90 ? 15.960 0.491 -1.494 1.00 89.19 90 GLN A C 1
ATOM 709 O O . GLN A 1 90 ? 17.135 0.502 -1.138 1.00 89.19 90 GLN A O 1
ATOM 714 N N . TYR A 1 91 ? 15.085 -0.403 -1.035 1.00 89.38 91 TYR A N 1
ATOM 715 C CA . TYR A 1 91 ? 15.419 -1.428 -0.046 1.00 89.38 91 TYR A CA 1
ATOM 716 C C . TYR A 1 91 ? 15.850 -2.773 -0.644 1.00 89.38 91 TYR A C 1
ATOM 718 O O . TYR A 1 91 ? 15.974 -3.742 0.100 1.00 89.38 91 TYR A O 1
ATOM 726 N N . HIS A 1 92 ? 16.098 -2.849 -1.955 1.00 87.81 92 HIS A N 1
ATOM 727 C CA . HIS A 1 92 ? 16.483 -4.092 -2.636 1.00 87.81 92 HIS A CA 1
ATOM 728 C C . HIS A 1 92 ? 15.469 -5.238 -2.449 1.00 87.81 92 HIS A C 1
ATOM 730 O O . HIS A 1 92 ? 15.843 -6.400 -2.310 1.00 87.81 92 HIS A O 1
ATOM 736 N N . LEU A 1 93 ? 14.177 -4.901 -2.413 1.00 88.75 93 LEU A N 1
ATOM 737 C CA . LEU A 1 93 ? 13.077 -5.853 -2.221 1.00 88.75 93 LEU A CA 1
ATOM 738 C C . LEU A 1 93 ? 12.506 -6.377 -3.545 1.00 88.75 93 LEU A C 1
ATOM 740 O O . LEU A 1 93 ? 11.680 -7.291 -3.527 1.00 88.75 93 LEU A O 1
ATOM 744 N N . LEU A 1 94 ? 12.903 -5.811 -4.691 1.00 89.88 94 LEU A N 1
ATOM 745 C CA . LEU A 1 94 ? 12.502 -6.346 -5.991 1.00 89.88 94 LEU A CA 1
ATOM 746 C C . LEU A 1 94 ? 13.341 -7.597 -6.324 1.00 89.88 94 LEU A C 1
ATOM 748 O O . LEU A 1 94 ? 14.541 -7.630 -6.051 1.00 89.88 94 LEU A O 1
ATOM 752 N N . PRO A 1 95 ? 12.743 -8.635 -6.931 1.00 85.44 95 PRO A N 1
ATOM 753 C CA . PRO A 1 95 ? 13.389 -9.934 -7.141 1.00 85.44 95 PRO A CA 1
ATOM 754 C C . PRO A 1 95 ? 14.566 -9.879 -8.121 1.00 85.44 95 PRO A C 1
ATOM 756 O O . PRO A 1 95 ? 15.442 -10.739 -8.086 1.00 85.44 95 PRO A O 1
ATOM 759 N N . ASP A 1 96 ? 14.583 -8.881 -9.002 1.00 84.94 96 ASP A N 1
ATOM 760 C CA . ASP A 1 96 ? 15.649 -8.633 -9.968 1.00 84.94 96 ASP A CA 1
ATOM 761 C C . ASP A 1 96 ? 16.806 -7.811 -9.380 1.00 84.94 96 ASP A C 1
ATOM 763 O O . ASP A 1 96 ? 17.854 -7.678 -10.011 1.00 84.94 96 ASP A O 1
ATOM 767 N N . GLN A 1 97 ? 16.658 -7.299 -8.155 1.00 83.12 97 GLN A N 1
ATOM 768 C CA . GLN A 1 97 ? 17.731 -6.630 -7.431 1.00 83.12 97 GLN A CA 1
ATOM 769 C C . GLN A 1 97 ? 18.618 -7.668 -6.764 1.00 83.12 97 GLN A C 1
ATOM 771 O O . GLN A 1 97 ? 18.612 -7.858 -5.549 1.00 83.12 97 GLN A O 1
ATOM 776 N N . THR A 1 98 ? 19.411 -8.354 -7.579 1.00 70.94 98 THR A N 1
ATOM 777 C CA . THR A 1 98 ? 20.468 -9.213 -7.066 1.00 70.94 98 THR A CA 1
ATOM 778 C C . THR A 1 98 ? 21.463 -8.344 -6.305 1.00 70.94 98 THR A C 1
ATOM 780 O O . THR A 1 98 ? 22.223 -7.580 -6.902 1.00 70.94 98 THR A O 1
ATOM 783 N N . VAL A 1 99 ? 21.465 -8.452 -4.977 1.00 61.56 99 VAL A N 1
ATOM 784 C CA . VAL A 1 99 ? 22.593 -8.002 -4.165 1.00 61.56 99 VAL A CA 1
ATOM 785 C C . VAL A 1 99 ? 23.763 -8.863 -4.623 1.00 61.56 99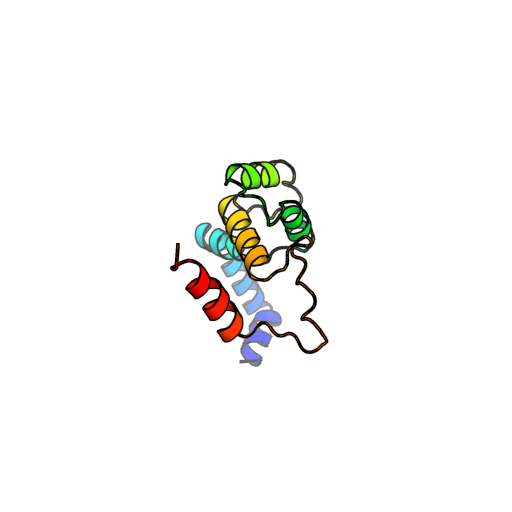 VAL A C 1
ATOM 787 O O . VAL A 1 99 ? 23.714 -10.084 -4.463 1.00 61.56 99 VAL A O 1
ATOM 790 N N . GLN A 1 100 ? 24.775 -8.261 -5.253 1.00 56.50 100 GLN A N 1
ATOM 791 C CA . GLN A 1 100 ? 26.057 -8.940 -5.438 1.00 56.50 100 GLN A CA 1
ATOM 792 C C . GLN A 1 100 ? 26.415 -9.529 -4.068 1.00 56.50 100 GLN A C 1
ATOM 794 O O . GLN A 1 100 ? 26.471 -8.758 -3.104 1.00 56.50 100 GLN A O 1
ATOM 799 N N . PRO A 1 101 ? 26.551 -10.861 -3.915 1.00 51.50 101 PRO A N 1
ATOM 800 C CA . PRO A 1 101 ? 26.956 -11.410 -2.636 1.00 51.50 101 PRO A CA 1
ATOM 801 C C . PRO A 1 101 ? 28.253 -10.703 -2.269 1.00 51.50 101 PRO A C 1
ATOM 803 O O . PRO A 1 101 ? 29.193 -10.723 -3.063 1.00 51.50 101 PRO A O 1
ATOM 806 N N . MET A 1 102 ? 28.257 -10.020 -1.116 1.00 49.00 102 MET A N 1
ATOM 807 C CA . MET A 1 102 ? 29.439 -9.334 -0.597 1.00 49.00 102 MET A CA 1
ATOM 808 C C . MET A 1 102 ? 30.639 -10.256 -0.838 1.00 49.00 102 MET A C 1
ATOM 810 O O . MET A 1 102 ? 30.555 -11.409 -0.389 1.00 49.00 102 MET A O 1
ATOM 814 N N . PRO A 1 103 ? 31.680 -9.825 -1.580 1.00 49.03 103 PRO A N 1
ATOM 815 C CA . PRO A 1 103 ? 32.793 -10.692 -1.931 1.00 49.03 103 PRO A CA 1
ATOM 816 C C . PRO A 1 103 ? 33.342 -11.316 -0.651 1.00 49.03 103 PRO A C 1
ATOM 818 O O . PRO A 1 103 ? 33.928 -10.643 0.196 1.00 49.03 103 PRO A O 1
ATOM 821 N N . ARG A 1 104 ? 33.078 -12.609 -0.447 1.00 56.66 104 ARG A N 1
ATOM 822 C CA . ARG A 1 104 ? 33.668 -13.362 0.657 1.00 56.66 104 ARG A CA 1
ATOM 823 C C . ARG A 1 104 ? 35.085 -13.712 0.222 1.00 56.66 104 ARG A C 1
ATOM 825 O O . ARG A 1 104 ? 35.308 -14.791 -0.311 1.00 56.66 104 ARG A O 1
ATOM 832 N N . GLY A 1 105 ? 36.003 -12.767 0.404 1.00 48.88 105 GLY A N 1
ATOM 833 C CA . GLY A 1 105 ? 37.433 -12.952 0.159 1.00 48.88 105 GLY A CA 1
ATOM 834 C C . GLY A 1 105 ? 38.106 -11.688 -0.370 1.00 48.88 105 GLY A C 1
ATOM 835 O O . GLY A 1 105 ? 37.924 -11.346 -1.531 1.00 48.88 105 GLY A O 1
ATOM 836 N N . ASP A 1 106 ? 38.853 -11.017 0.509 1.00 47.66 106 ASP A N 1
ATOM 837 C CA . ASP A 1 106 ? 40.024 -10.141 0.297 1.00 47.66 106 ASP A CA 1
ATOM 838 C C . ASP A 1 106 ? 40.019 -9.023 -0.767 1.00 47.66 106 ASP A C 1
ATOM 840 O O . ASP A 1 106 ? 41.033 -8.349 -0.941 1.00 47.66 106 ASP A O 1
ATOM 844 N N . HIS A 1 107 ? 38.900 -8.735 -1.427 1.00 53.44 107 HIS A N 1
ATOM 845 C CA . HIS A 1 107 ? 38.766 -7.560 -2.294 1.00 53.44 107 HIS A CA 1
ATOM 846 C C . HIS A 1 107 ? 37.482 -6.796 -1.977 1.00 53.44 107 HIS A C 1
ATOM 848 O O . HIS A 1 107 ? 36.508 -6.772 -2.728 1.00 53.44 107 HIS A O 1
ATOM 854 N N . ILE A 1 108 ? 37.479 -6.171 -0.802 1.00 51.03 108 ILE A N 1
ATOM 855 C CA . ILE A 1 108 ? 36.670 -4.973 -0.608 1.00 51.03 108 ILE A CA 1
ATOM 856 C C . ILE A 1 108 ? 37.382 -3.913 -1.444 1.00 51.03 108 ILE A C 1
ATOM 858 O O . ILE A 1 108 ? 38.464 -3.494 -1.050 1.00 51.03 108 ILE A O 1
ATOM 862 N N . LEU A 1 109 ? 36.811 -3.537 -2.594 1.00 55.69 109 LEU A N 1
ATOM 863 C CA . LEU A 1 109 ? 37.203 -2.310 -3.289 1.00 55.69 109 LEU A CA 1
ATOM 864 C C . LEU A 1 109 ? 37.068 -1.186 -2.267 1.00 55.69 109 LEU A C 1
ATOM 866 O O . LEU A 1 109 ? 35.958 -0.821 -1.868 1.00 55.69 109 LEU A O 1
ATOM 870 N N . ASN A 1 110 ? 38.205 -0.748 -1.745 1.00 58.78 110 ASN A N 1
ATOM 871 C CA . ASN A 1 110 ? 38.236 0.317 -0.770 1.00 58.78 110 ASN A CA 1
ATOM 872 C C . 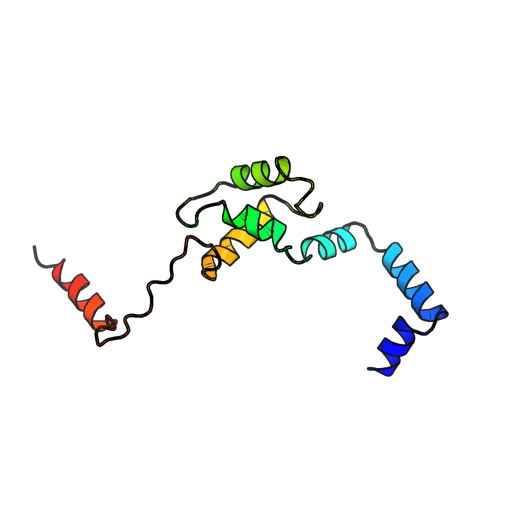ASN A 1 110 ? 37.973 1.625 -1.523 1.00 58.78 110 ASN A C 1
ATOM 874 O O . ASN A 1 110 ? 38.262 1.734 -2.713 1.00 58.78 110 ASN A O 1
ATOM 878 N N . LEU A 1 111 ? 37.431 2.633 -0.843 1.00 55.62 111 LEU A N 1
ATOM 879 C CA . LEU A 1 111 ? 37.210 3.954 -1.441 1.00 55.62 111 LEU A CA 1
ATOM 880 C C . LEU A 1 111 ? 38.505 4.531 -2.047 1.00 55.62 111 LEU A C 1
ATOM 882 O O . LEU A 1 111 ? 38.434 5.245 -3.039 1.00 55.62 111 LEU A O 1
ATOM 886 N N . SER A 1 112 ? 39.669 4.133 -1.522 1.00 58.28 112 SER A N 1
ATOM 887 C CA . SER A 1 112 ? 40.986 4.444 -2.089 1.00 58.28 112 SER A CA 1
ATOM 888 C C . SER A 1 112 ? 41.211 3.876 -3.494 1.00 58.28 112 SER A C 1
ATOM 890 O O . SER A 1 112 ? 41.808 4.549 -4.322 1.00 58.28 112 SER A O 1
ATOM 892 N N . ASP A 1 113 ? 40.707 2.676 -3.792 1.00 69.19 113 ASP A N 1
ATOM 893 C CA . ASP A 1 113 ? 40.902 2.051 -5.106 1.00 69.19 113 ASP A CA 1
ATOM 894 C C . ASP A 1 113 ? 40.060 2.767 -6.172 1.00 69.19 113 ASP A C 1
ATOM 896 O O . ASP A 1 113 ? 40.472 2.895 -7.317 1.00 69.19 113 ASP A O 1
ATOM 900 N N . ILE A 1 114 ? 38.885 3.283 -5.790 1.00 61.84 114 ILE A N 1
ATOM 901 C CA . ILE A 1 114 ? 37.998 4.049 -6.679 1.00 61.84 114 ILE A CA 1
ATOM 902 C C . ILE A 1 114 ? 38.593 5.432 -6.990 1.00 61.84 114 ILE A C 1
ATOM 904 O O . ILE A 1 114 ? 38.475 5.899 -8.120 1.00 61.84 114 ILE A O 1
ATOM 908 N N . GLU A 1 115 ? 39.253 6.072 -6.021 1.00 62.72 115 GLU A N 1
ATOM 909 C CA . GLU A 1 115 ? 39.923 7.365 -6.226 1.00 62.72 115 GLU A CA 1
ATOM 910 C C . GLU A 1 115 ? 41.140 7.254 -7.167 1.00 62.72 115 GLU A C 1
ATOM 912 O O . GLU A 1 115 ? 41.349 8.151 -7.986 1.00 62.72 115 GLU A O 1
ATOM 917 N N . ASP A 1 116 ? 41.884 6.141 -7.139 1.00 60.41 116 ASP A N 1
ATOM 918 C CA . ASP A 1 116 ? 43.003 5.899 -8.065 1.00 60.41 116 ASP A CA 1
ATOM 919 C C . ASP A 1 116 ? 42.536 5.702 -9.521 1.00 60.41 116 ASP A C 1
ATOM 921 O O . ASP A 1 116 ? 43.173 6.209 -10.444 1.00 60.41 116 ASP A O 1
ATOM 925 N N . PHE A 1 117 ? 41.385 5.055 -9.749 1.00 59.06 117 PHE A N 1
ATOM 926 C CA . PHE A 1 117 ? 40.812 4.922 -11.098 1.00 59.06 117 PHE A CA 1
ATOM 927 C C . PHE A 1 117 ? 40.283 6.243 -11.675 1.00 59.06 117 PHE A C 1
ATOM 929 O O . PHE A 1 117 ? 40.231 6.386 -12.894 1.00 59.06 117 PHE A O 1
ATOM 936 N N . MET A 1 118 ? 39.886 7.201 -10.831 1.00 58.62 118 MET A N 1
ATOM 937 C CA . MET A 1 118 ? 39.390 8.509 -11.285 1.00 58.62 118 MET A CA 1
ATOM 938 C C . MET A 1 118 ? 40.519 9.508 -11.574 1.00 58.62 118 MET A C 1
ATOM 940 O O . MET A 1 118 ? 40.319 10.432 -12.357 1.00 58.62 118 MET A O 1
ATOM 944 N N . ASN A 1 119 ? 41.700 9.330 -10.976 1.00 58.19 119 ASN A N 1
ATOM 945 C CA . ASN A 1 119 ? 42.850 10.211 -11.209 1.00 58.19 119 ASN A CA 1
ATOM 946 C C . ASN A 1 119 ? 43.639 9.875 -12.489 1.00 58.19 119 ASN A C 1
ATOM 948 O O . ASN A 1 119 ? 44.326 10.749 -13.011 1.00 58.19 119 ASN A O 1
ATOM 952 N N . ASP A 1 120 ? 43.537 8.650 -13.016 1.00 57.62 120 ASP A N 1
ATOM 953 C CA . ASP A 1 120 ? 44.261 8.227 -14.233 1.00 57.62 120 ASP A CA 1
ATOM 954 C C . ASP A 1 120 ? 43.587 8.716 -15.540 1.00 57.62 120 ASP A C 1
ATOM 956 O O . ASP A 1 120 ? 44.122 8.548 -16.635 1.00 57.62 120 ASP A O 1
ATOM 960 N N . GLU A 1 121 ? 42.416 9.361 -15.443 1.00 53.84 121 GLU A N 1
ATOM 961 C CA . GLU A 1 121 ? 41.704 9.977 -16.576 1.00 53.84 121 GLU A CA 1
ATOM 962 C C . GLU A 1 121 ? 42.159 11.425 -16.882 1.00 53.84 121 GLU A C 1
ATOM 964 O O . GLU A 1 121 ? 41.731 11.986 -17.890 1.00 53.84 121 GLU A O 1
ATOM 969 N N . ASP A 1 122 ? 43.054 12.024 -16.076 1.00 54.12 122 ASP A N 1
ATOM 970 C CA . ASP A 1 122 ? 43.542 13.414 -16.242 1.00 54.12 122 ASP A CA 1
ATOM 971 C C . ASP A 1 122 ? 44.998 13.517 -16.754 1.00 54.12 122 ASP A C 1
ATOM 973 O O . AS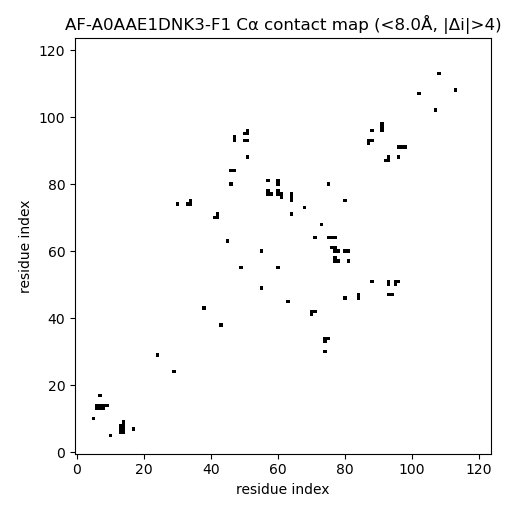P A 1 122 ? 45.704 14.486 -16.482 1.00 54.12 122 ASP A O 1
ATOM 977 N N . ILE A 1 123 ? 45.494 12.531 -17.515 1.00 52.72 123 ILE A N 1
ATOM 978 C CA . ILE A 1 123 ? 46.782 12.667 -18.227 1.00 52.72 123 ILE A CA 1
ATOM 979 C C . ILE A 1 123 ? 46.691 12.126 -19.661 1.00 52.72 123 ILE A C 1
ATOM 981 O O . ILE A 1 123 ? 47.198 11.052 -19.989 1.00 52.72 123 ILE A O 1
ATOM 985 N N . GLY A 1 124 ? 46.047 12.906 -20.531 1.00 42.16 124 GLY A N 1
ATOM 986 C CA . GLY A 1 124 ? 46.057 12.742 -21.989 1.00 42.16 124 GLY A CA 1
ATOM 987 C C . GLY A 1 124 ? 46.332 14.057 -22.698 1.00 42.16 124 GLY A C 1
ATOM 988 O O . GLY A 1 124 ? 45.516 14.987 -22.521 1.00 42.16 124 GLY A O 1
#

Foldseek 3Di:
DVVVVCCCVPVPVNVVVVVVVVVPDDPVVVLVVLLVDDQDPQLVVLLLVPDLPDPDDLVNLVVSCVVCVVRDRPSDGSVSSVVVSVVCSVVLVRPNSPPPPPPPDDDPPPVVVVVVVVVVVPDD

InterPro domains:
  IPR025999 Microspherule protein, N-terminal domain [PF13325] (2-122)
  IPR037912 Microspherule protein 1 [PTHR13233] (1-123)

Sequence (124 aa):
LEERWYALLYDPAISTIAMEAARQLHSDTVATIQGKALYSNAEEKLLSTVTSGSQPSLDTFQSLLQQHPDVFHPARTAKTLQCHWLLMKQYHLLPDQTVQPMPRGDHILNLSDIEDFMNDEDIG

pLDDT: mean 82.19, std 14.61, range [42.16, 95.19]

Radius of gyration: 24.12 Å; Cα contacts (8 Å, |Δi|>4): 57; chains: 1; bounding box: 68×27×54 Å

Secondary structure (DSSP, 8-state):
-HHHHHHHHH-HHHHHHHHHHHHT--HHHHHHHHHTPPPPHHHHHHHTTS-TTS---HHHHHHHHHH-TTTS-TT--HHHHHHHHHHHHHTT-STT-------SSS----HHHHHHHHHTTS--

Solvent-accessible surface area (backbone atoms only — not comparable to full-atom values): 7638 Å² total; per-residue (Å²): 112,67,70,58,55,46,39,46,72,68,34,68,68,52,28,51,53,51,52,51,54,63,70,66,53,52,70,69,59,51,51,54,53,50,59,66,53,78,83,49,74,69,40,52,58,59,54,48,70,59,57,81,89,55,87,80,54,61,64,57,39,42,49,52,46,71,77,36,61,90,64,45,61,90,67,65,44,30,66,58,50,50,54,49,48,50,50,33,52,75,68,53,65,33,86,82,50,71,72,74,73,74,69,90,65,100,60,76,81,44,74,67,58,57,53,55,65,62,59,68,75,78,78,128

Organism: NCBI:txid231223